Protein AF-A0AA43RQ40-F1 (afdb_monomer)

pLDDT: mean 86.94, std 9.08, range [51.44, 97.81]

Structure (mmCIF, N/CA/C/O backbone):
data_AF-A0AA43RQ40-F1
#
_entry.id   AF-A0AA43RQ40-F1
#
loop_
_atom_site.group_PDB
_atom_site.id
_atom_site.type_symbol
_atom_site.label_atom_id
_atom_site.label_alt_id
_atom_site.label_comp_id
_atom_site.label_asym_id
_atom_site.label_entity_id
_atom_site.label_seq_id
_atom_site.pdbx_PDB_ins_code
_atom_site.Cartn_x
_atom_site.Cartn_y
_atom_site.Cartn_z
_atom_site.occupancy
_atom_site.B_iso_or_equiv
_atom_site.auth_seq_id
_atom_site.auth_comp_id
_atom_site.auth_asym_id
_atom_site.auth_atom_id
_atom_site.pdbx_PDB_model_num
ATOM 1 N N . MET A 1 1 ? -1.038 -5.645 7.879 1.00 58.09 1 MET A N 1
ATOM 2 C CA . MET A 1 1 ? 0.113 -4.757 7.661 1.00 58.09 1 MET A CA 1
ATOM 3 C C . MET A 1 1 ? 0.767 -4.553 9.003 1.00 58.09 1 MET A C 1
ATOM 5 O O . MET A 1 1 ? 0.127 -3.959 9.856 1.00 58.09 1 MET A O 1
ATOM 9 N N . SER A 1 2 ? 1.949 -5.132 9.204 1.00 60.94 2 SER A N 1
ATOM 10 C CA . SER A 1 2 ? 2.771 -4.927 10.400 1.00 60.94 2 SER A CA 1
ATOM 11 C C . SER A 1 2 ? 3.569 -3.627 10.296 1.00 60.94 2 SER A C 1
ATOM 13 O O . SER A 1 2 ? 3.750 -3.093 9.197 1.00 60.94 2 SER A O 1
ATOM 15 N N . GLN A 1 3 ? 4.084 -3.162 11.435 1.00 59.47 3 GLN A N 1
ATOM 16 C CA . GLN A 1 3 ? 5.011 -2.032 11.534 1.00 59.47 3 GLN A CA 1
ATOM 17 C C . GLN A 1 3 ? 6.191 -2.151 10.548 1.00 59.47 3 GLN A C 1
ATOM 19 O O . GLN A 1 3 ? 6.517 -1.178 9.868 1.00 59.47 3 GLN A O 1
ATOM 24 N N . ASP A 1 4 ? 6.749 -3.357 10.390 1.00 70.69 4 ASP A N 1
ATOM 25 C CA . ASP A 1 4 ? 7.759 -3.668 9.376 1.00 70.69 4 ASP A CA 1
ATOM 26 C C . ASP A 1 4 ? 7.144 -4.402 8.187 1.00 70.69 4 ASP A C 1
ATOM 28 O O . ASP A 1 4 ? 6.538 -5.470 8.321 1.00 70.69 4 ASP A O 1
ATOM 32 N N . ILE A 1 5 ? 7.311 -3.834 6.997 1.00 77.56 5 ILE A N 1
ATOM 33 C CA . ILE A 1 5 ? 6.821 -4.426 5.756 1.00 77.56 5 ILE A CA 1
ATOM 34 C C . ILE A 1 5 ? 7.928 -5.256 5.149 1.00 77.56 5 ILE A C 1
ATOM 36 O O . ILE A 1 5 ? 8.965 -4.729 4.764 1.00 77.56 5 ILE A O 1
ATOM 40 N N . PHE A 1 6 ? 7.670 -6.554 5.006 1.00 85.25 6 PHE A N 1
ATOM 41 C CA . PHE A 1 6 ? 8.552 -7.441 4.262 1.00 85.25 6 PHE A CA 1
ATOM 42 C C . PHE A 1 6 ? 8.725 -6.927 2.830 1.00 85.25 6 PHE A C 1
ATOM 44 O O . PHE A 1 6 ? 7.734 -6.759 2.117 1.00 85.25 6 PHE A O 1
ATOM 51 N N . VAL A 1 7 ? 9.956 -6.706 2.380 1.00 88.94 7 VAL A N 1
ATOM 52 C CA . VAL A 1 7 ? 10.259 -6.302 1.002 1.00 88.94 7 VAL A CA 1
ATOM 53 C C . VAL A 1 7 ? 11.133 -7.365 0.355 1.00 88.94 7 VAL A C 1
ATOM 55 O O . VAL A 1 7 ? 12.161 -7.758 0.897 1.00 88.94 7 VAL A O 1
ATOM 58 N N . MET A 1 8 ? 10.705 -7.840 -0.812 1.00 90.19 8 MET A N 1
ATOM 59 C CA . MET A 1 8 ? 11.458 -8.805 -1.602 1.00 90.19 8 MET A CA 1
ATOM 60 C C . MET A 1 8 ? 12.579 -8.082 -2.351 1.00 90.19 8 MET A C 1
ATOM 62 O O . MET A 1 8 ? 12.366 -6.973 -2.846 1.00 90.19 8 MET A O 1
ATOM 66 N N . ASP A 1 9 ? 13.747 -8.716 -2.483 1.00 91.62 9 ASP A N 1
ATOM 67 C CA . ASP A 1 9 ? 14.852 -8.205 -3.305 1.00 91.62 9 ASP A CA 1
ATOM 68 C C . ASP A 1 9 ? 14.530 -8.341 -4.806 1.00 91.62 9 ASP A C 1
ATOM 70 O O . ASP A 1 9 ? 14.992 -9.240 -5.508 1.00 91.62 9 ASP A O 1
ATOM 74 N N . ALA A 1 10 ? 13.638 -7.472 -5.269 1.00 93.88 10 ALA A N 1
ATOM 75 C CA . ALA A 1 10 ? 13.018 -7.479 -6.585 1.00 93.88 10 ALA A CA 1
ATOM 76 C C . ALA A 1 10 ? 12.628 -6.048 -6.987 1.00 93.88 10 ALA A C 1
ATOM 78 O O . ALA A 1 10 ? 12.844 -5.089 -6.234 1.00 93.88 10 ALA A O 1
ATOM 79 N N . SER A 1 11 ? 12.066 -5.880 -8.183 1.00 96.31 11 SER A N 1
ATOM 80 C CA . SER A 1 11 ? 11.536 -4.589 -8.626 1.00 96.31 11 SER A CA 1
ATOM 81 C C . SER A 1 11 ? 10.379 -4.103 -7.749 1.00 96.31 11 SER A C 1
ATOM 83 O O . SER A 1 11 ? 9.754 -4.872 -7.007 1.00 96.31 11 SER A O 1
ATOM 85 N N . LEU A 1 12 ? 10.071 -2.808 -7.833 1.00 96.88 12 LEU A N 1
ATOM 86 C CA . LEU A 1 12 ? 8.884 -2.249 -7.191 1.00 96.88 12 LEU A CA 1
ATOM 87 C C . LEU A 1 12 ? 7.600 -2.914 -7.716 1.00 96.88 12 LEU A C 1
ATOM 89 O O . LEU A 1 12 ? 6.736 -3.263 -6.917 1.00 96.88 12 LEU A O 1
ATOM 93 N N . ALA A 1 13 ? 7.495 -3.152 -9.028 1.00 97.62 13 ALA A N 1
ATOM 94 C CA . ALA A 1 13 ? 6.354 -3.835 -9.636 1.00 97.62 13 ALA A CA 1
ATOM 95 C C . ALA A 1 13 ? 6.163 -5.255 -9.078 1.00 97.62 13 ALA A C 1
ATOM 97 O O . ALA A 1 13 ? 5.058 -5.604 -8.669 1.00 97.62 13 ALA A O 1
ATOM 98 N N . GLU A 1 14 ? 7.236 -6.046 -8.985 1.00 96.94 14 GLU A N 1
ATOM 99 C CA . GLU A 1 14 ? 7.203 -7.394 -8.390 1.00 96.94 14 GLU A CA 1
ATOM 100 C C . GLU A 1 14 ? 6.838 -7.357 -6.903 1.00 96.94 14 GLU A C 1
ATOM 102 O O . GLU A 1 14 ? 6.148 -8.241 -6.397 1.00 96.94 14 GLU A O 1
ATOM 107 N N . ASN A 1 15 ? 7.260 -6.313 -6.190 1.00 96.06 15 ASN A N 1
ATOM 108 C CA . ASN A 1 15 ? 6.869 -6.115 -4.804 1.00 96.06 15 ASN A CA 1
ATOM 109 C C . ASN A 1 15 ? 5.396 -5.725 -4.655 1.00 96.06 15 ASN A C 1
ATOM 111 O O . ASN A 1 15 ? 4.763 -6.201 -3.716 1.00 96.06 15 ASN A O 1
ATOM 115 N N . ILE A 1 16 ? 4.834 -4.895 -5.537 1.00 96.75 16 ILE A N 1
ATOM 116 C CA . ILE A 1 16 ? 3.397 -4.573 -5.539 1.00 96.75 16 ILE A CA 1
ATOM 117 C C . ILE A 1 16 ? 2.586 -5.826 -5.904 1.00 96.75 16 ILE A C 1
ATOM 119 O O . ILE A 1 16 ? 1.638 -6.179 -5.206 1.00 96.75 16 ILE A O 1
ATOM 123 N N . ALA A 1 17 ? 2.996 -6.557 -6.939 1.00 97.06 17 ALA A N 1
ATOM 124 C CA . ALA A 1 17 ? 2.350 -7.780 -7.413 1.00 97.06 17 ALA A CA 1
ATOM 125 C C . ALA A 1 17 ? 2.834 -9.052 -6.689 1.00 97.06 17 ALA A C 1
ATOM 127 O O . ALA A 1 17 ? 2.841 -10.134 -7.269 1.00 97.06 17 ALA A O 1
ATOM 128 N N . LEU A 1 18 ? 3.244 -8.947 -5.419 1.00 93.94 18 LEU A N 1
ATOM 129 C CA . LEU A 1 18 ? 3.929 -10.026 -4.699 1.00 93.94 18 LEU A CA 1
ATOM 130 C C . LEU A 1 18 ? 3.193 -11.375 -4.799 1.00 93.94 18 LEU A C 1
ATOM 132 O O . LEU A 1 18 ? 2.074 -11.516 -4.296 1.00 93.94 18 LEU A O 1
ATOM 136 N N . GLY A 1 19 ? 3.856 -12.385 -5.366 1.00 91.69 19 GLY A N 1
ATOM 137 C CA . GLY A 1 19 ? 3.301 -13.733 -5.543 1.00 91.69 19 GLY A CA 1
ATOM 138 C C . GLY A 1 19 ? 2.356 -13.886 -6.741 1.00 91.69 19 GLY A C 1
ATOM 139 O O . GLY A 1 19 ? 1.531 -14.795 -6.730 1.00 91.69 19 GLY A O 1
ATOM 140 N N . ILE A 1 20 ? 2.437 -12.993 -7.731 1.00 94.81 20 ILE A N 1
ATOM 141 C CA . ILE A 1 20 ? 1.709 -13.062 -9.003 1.00 94.81 20 ILE A CA 1
ATOM 142 C C . ILE A 1 20 ? 2.729 -13.171 -10.143 1.00 94.81 20 ILE A C 1
ATOM 144 O O . ILE A 1 20 ? 3.569 -12.288 -10.295 1.00 94.81 20 ILE A O 1
ATOM 148 N N . ASP A 1 21 ? 2.636 -14.229 -10.951 1.00 90.38 21 ASP A N 1
ATOM 149 C CA . ASP A 1 21 ? 3.599 -14.487 -12.034 1.00 90.38 21 ASP A CA 1
ATOM 150 C C . ASP A 1 21 ? 3.383 -13.565 -13.247 1.00 90.38 21 ASP A C 1
ATOM 152 O O . ASP A 1 21 ? 4.330 -13.030 -13.819 1.00 90.38 21 ASP A O 1
ATOM 156 N N . ASN A 1 22 ? 2.122 -13.349 -13.632 1.00 95.19 22 ASN A N 1
ATOM 157 C CA . ASN A 1 22 ? 1.754 -12.505 -14.770 1.00 95.19 22 ASN A CA 1
ATOM 158 C C . ASN A 1 22 ? 1.348 -11.114 -14.280 1.00 95.19 22 ASN A C 1
ATOM 160 O O . ASN A 1 22 ? 0.174 -10.863 -13.996 1.00 95.19 22 ASN A O 1
ATOM 164 N N . ILE A 1 23 ? 2.332 -10.224 -14.159 1.00 97.31 23 ILE A N 1
ATOM 165 C CA . ILE A 1 23 ? 2.119 -8.857 -13.680 1.00 97.31 23 ILE A CA 1
ATOM 166 C C . ILE A 1 23 ? 1.378 -8.032 -14.742 1.00 97.31 23 ILE A C 1
ATOM 168 O O . ILE A 1 23 ? 1.901 -7.734 -15.813 1.00 97.31 23 ILE A O 1
ATOM 172 N N . ASP A 1 24 ? 0.161 -7.616 -14.408 1.00 97.69 24 ASP A N 1
ATOM 173 C CA . ASP A 1 24 ? -0.591 -6.580 -15.117 1.00 97.69 24 ASP A CA 1
ATOM 174 C C . ASP A 1 24 ? -0.035 -5.184 -14.778 1.00 97.69 24 ASP A C 1
ATOM 176 O O . ASP A 1 24 ? -0.270 -4.656 -13.687 1.00 97.69 24 ASP A O 1
ATOM 180 N N . TYR A 1 25 ? 0.708 -4.588 -15.714 1.00 97.12 25 TYR A N 1
ATOM 181 C CA . TYR A 1 25 ? 1.327 -3.270 -15.547 1.00 97.12 25 TYR A CA 1
ATOM 182 C C . TYR A 1 25 ? 0.343 -2.097 -15.651 1.00 97.12 25 TYR A C 1
ATOM 184 O O . TYR A 1 25 ? 0.605 -1.045 -15.064 1.00 97.12 25 TYR A O 1
ATOM 192 N N . GLU A 1 26 ? -0.801 -2.259 -16.320 1.00 97.44 26 GLU A N 1
ATOM 193 C CA . GLU A 1 26 ? -1.855 -1.237 -16.286 1.00 97.44 26 GLU A CA 1
ATOM 194 C C . GLU A 1 26 ? -2.445 -1.158 -14.877 1.00 97.44 26 GLU A C 1
ATOM 196 O O . GLU A 1 26 ? -2.620 -0.070 -14.319 1.00 97.44 26 GLU A O 1
ATOM 201 N N . ARG A 1 27 ? -2.662 -2.317 -14.244 1.00 96.31 27 ARG A N 1
ATOM 202 C CA . ARG A 1 27 ? -3.088 -2.381 -12.845 1.00 96.31 27 ARG A CA 1
ATOM 203 C C . ARG A 1 27 ? -2.031 -1.827 -11.891 1.00 96.31 27 ARG A C 1
ATOM 205 O O . ARG A 1 27 ? -2.404 -1.152 -10.932 1.00 96.31 27 ARG A O 1
ATOM 212 N N . ILE A 1 28 ? -0.738 -2.064 -12.140 1.00 97.81 28 ILE A N 1
ATOM 213 C CA . ILE A 1 28 ? 0.346 -1.429 -11.367 1.00 97.81 28 ILE A CA 1
ATOM 214 C C . ILE A 1 28 ? 0.224 0.095 -11.428 1.00 97.81 28 ILE A C 1
ATOM 216 O O . ILE A 1 28 ? 0.237 0.734 -10.380 1.00 97.81 28 ILE A O 1
ATOM 22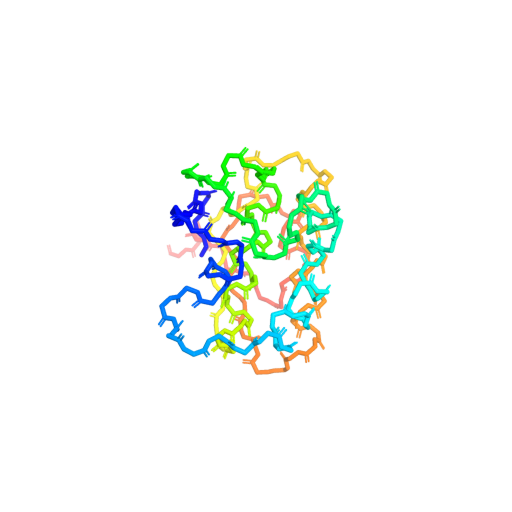0 N N . ALA A 1 29 ? 0.052 0.673 -12.620 1.00 97.06 29 ALA A N 1
ATOM 221 C CA . ALA A 1 29 ? -0.065 2.121 -12.779 1.00 97.06 29 ALA A CA 1
ATOM 222 C C . ALA A 1 29 ? -1.264 2.697 -12.001 1.00 97.06 29 ALA A C 1
ATOM 224 O O . ALA A 1 29 ? -1.123 3.701 -11.305 1.00 97.06 29 ALA A O 1
ATOM 225 N N . GLN A 1 30 ? -2.419 2.024 -12.048 1.00 94.81 30 GLN A N 1
ATOM 226 C CA . GLN A 1 30 ? -3.597 2.411 -11.259 1.00 94.81 30 GLN A CA 1
ATOM 227 C C . GLN A 1 30 ? -3.313 2.393 -9.753 1.00 94.81 30 GLN A C 1
ATOM 229 O O . GLN A 1 30 ? -3.665 3.330 -9.043 1.00 94.81 30 GLN A O 1
ATOM 234 N N . VAL A 1 31 ? -2.677 1.327 -9.265 1.00 94.69 31 VAL A N 1
ATOM 235 C CA . VAL A 1 31 ? -2.378 1.151 -7.839 1.00 94.69 31 VAL A CA 1
ATOM 236 C C . VAL A 1 31 ? -1.341 2.167 -7.350 1.00 94.69 31 VAL A C 1
ATOM 238 O O . VAL A 1 31 ? -1.475 2.682 -6.245 1.00 94.69 31 VAL A O 1
ATOM 241 N N . VAL A 1 32 ? -0.328 2.483 -8.161 1.00 95.88 32 VAL A N 1
ATOM 242 C CA . VAL A 1 32 ? 0.675 3.511 -7.838 1.00 95.88 32 VAL A CA 1
ATOM 243 C C . VAL A 1 32 ? 0.014 4.871 -7.611 1.00 95.88 32 VAL A C 1
ATOM 245 O O . VAL A 1 32 ? 0.353 5.554 -6.646 1.00 95.88 32 VAL A O 1
ATOM 248 N N . GLU A 1 33 ? -0.950 5.238 -8.457 1.00 93.12 33 GLU A N 1
ATOM 249 C CA . GLU A 1 33 ? -1.706 6.485 -8.312 1.00 93.12 33 GLU A CA 1
ATOM 250 C C . GLU A 1 33 ? -2.601 6.450 -7.060 1.00 93.12 33 GLU A C 1
ATOM 252 O O . GLU A 1 33 ? -2.566 7.367 -6.246 1.00 93.12 33 GLU A O 1
ATOM 257 N N . GLN A 1 34 ? -3.339 5.353 -6.851 1.00 90.00 34 GLN A N 1
ATOM 258 C CA . GLN A 1 34 ? -4.237 5.171 -5.700 1.00 90.00 34 GLN A CA 1
ATOM 259 C C . GLN A 1 34 ? -3.523 5.192 -4.342 1.00 90.00 34 GLN A C 1
ATOM 261 O O . GLN A 1 34 ? -4.136 5.529 -3.332 1.00 90.00 34 GLN A O 1
ATOM 266 N N . CYS A 1 35 ? -2.247 4.809 -4.308 1.00 90.44 35 CYS A N 1
ATOM 267 C CA . CYS A 1 35 ? -1.451 4.732 -3.086 1.00 90.44 35 CYS A CA 1
ATOM 268 C C . CYS A 1 35 ? -0.499 5.914 -2.890 1.00 90.44 35 CYS A C 1
ATOM 270 O O . CYS A 1 35 ? 0.360 5.815 -2.018 1.00 90.44 35 CYS A O 1
ATOM 272 N N . GLU A 1 36 ? -0.591 6.984 -3.688 1.00 90.88 36 GLU A N 1
ATOM 273 C CA . GLU A 1 36 ? 0.335 8.129 -3.618 1.00 90.88 36 GLU A CA 1
ATOM 274 C C . GLU A 1 36 ? 1.818 7.704 -3.722 1.00 90.88 36 GLU A C 1
ATOM 276 O O . GLU A 1 36 ? 2.697 8.232 -3.041 1.00 90.88 36 GLU A O 1
ATOM 281 N N . LEU A 1 37 ? 2.113 6.704 -4.562 1.00 94.06 37 LEU A N 1
ATOM 282 C CA . LEU A 1 37 ? 3.477 6.209 -4.798 1.00 94.06 37 LEU A CA 1
ATOM 283 C C . LEU A 1 37 ? 4.139 6.843 -6.024 1.00 94.06 37 LEU A C 1
ATOM 285 O O . LEU A 1 37 ? 5.272 6.494 -6.347 1.00 94.06 37 LEU A O 1
ATOM 289 N N . LYS A 1 38 ? 3.450 7.751 -6.719 1.00 95.06 38 LYS A N 1
ATOM 290 C CA . LYS A 1 38 ? 3.923 8.345 -7.971 1.00 95.06 38 LYS A CA 1
ATOM 291 C C . LYS A 1 38 ? 5.275 9.040 -7.813 1.00 95.06 38 LYS A C 1
ATOM 293 O O . LYS A 1 38 ? 6.204 8.702 -8.531 1.00 95.06 38 LYS A O 1
ATOM 298 N N . ASP A 1 39 ? 5.407 9.917 -6.821 1.00 93.00 39 ASP A N 1
ATOM 299 C CA . ASP A 1 39 ? 6.654 10.653 -6.577 1.00 93.00 39 ASP A CA 1
ATOM 300 C C . ASP A 1 39 ? 7.818 9.705 -6.255 1.00 93.00 39 ASP A C 1
ATOM 302 O O . ASP A 1 39 ? 8.941 9.896 -6.725 1.00 93.00 39 ASP A O 1
ATOM 306 N N . ALA A 1 40 ? 7.538 8.633 -5.504 1.00 92.38 40 ALA A N 1
ATOM 307 C CA . ALA A 1 40 ? 8.517 7.592 -5.222 1.00 92.38 40 ALA A CA 1
ATOM 308 C C . ALA A 1 40 ? 8.950 6.895 -6.519 1.00 92.38 40 ALA A C 1
ATOM 310 O O . ALA A 1 40 ? 10.143 6.766 -6.770 1.00 92.38 40 ALA A O 1
ATOM 311 N N . VAL A 1 41 ? 7.998 6.501 -7.372 1.00 96.31 41 VAL A N 1
ATOM 312 C CA . VAL A 1 41 ? 8.267 5.895 -8.686 1.00 96.31 41 VAL A CA 1
ATOM 313 C C . VAL A 1 41 ? 9.093 6.824 -9.572 1.00 96.31 41 VAL A C 1
ATOM 315 O O . VAL A 1 41 ? 10.098 6.380 -10.120 1.00 96.31 41 VAL A O 1
ATOM 318 N N . ASP A 1 42 ? 8.714 8.094 -9.676 1.00 95.56 42 ASP A N 1
ATOM 319 C CA . ASP A 1 42 ? 9.373 9.084 -10.535 1.00 95.56 42 ASP A CA 1
ATOM 320 C C . ASP A 1 42 ? 10.803 9.403 -10.065 1.00 95.56 42 ASP A C 1
ATOM 322 O O . ASP A 1 42 ? 11.655 9.794 -10.864 1.00 95.56 42 ASP A O 1
ATOM 326 N N . SER A 1 43 ? 11.095 9.198 -8.776 1.00 94.38 43 SER A N 1
ATOM 327 C CA . SER A 1 43 ? 12.445 9.345 -8.219 1.00 94.38 43 SER A CA 1
ATOM 328 C C . SER A 1 43 ? 13.379 8.163 -8.520 1.00 94.38 43 SER A C 1
ATOM 330 O O . SER A 1 43 ? 14.600 8.280 -8.370 1.00 94.38 43 SER A O 1
ATOM 332 N N . LEU A 1 44 ? 12.832 7.014 -8.931 1.00 94.44 44 LEU A N 1
ATOM 333 C CA . LEU A 1 44 ? 13.604 5.805 -9.201 1.00 94.44 44 LEU A CA 1
ATOM 334 C C . LEU A 1 44 ? 14.118 5.790 -10.654 1.00 94.44 44 LEU A C 1
ATOM 336 O O . LEU A 1 44 ? 13.375 6.129 -11.573 1.00 94.44 44 LEU A O 1
ATOM 340 N N . PRO A 1 45 ? 15.363 5.333 -10.901 1.00 93.00 45 PRO A N 1
ATOM 341 C CA . PRO A 1 45 ? 16.001 5.402 -12.221 1.00 93.00 45 PRO A CA 1
ATOM 342 C C . PRO A 1 45 ? 15.242 4.664 -13.332 1.00 93.00 45 PRO A C 1
ATOM 344 O O . PRO A 1 45 ? 15.234 5.133 -14.465 1.00 93.00 45 PRO A O 1
ATOM 347 N N . ASP A 1 46 ? 14.582 3.551 -13.004 1.00 96.19 46 ASP A N 1
ATOM 348 C CA . ASP A 1 46 ? 13.810 2.728 -13.943 1.00 96.19 46 ASP A CA 1
ATOM 349 C C . ASP A 1 46 ? 12.322 2.660 -13.542 1.00 96.19 46 ASP A C 1
ATOM 351 O O . ASP A 1 46 ? 11.615 1.693 -13.847 1.00 96.19 46 ASP A O 1
ATOM 355 N N . GLY A 1 47 ? 11.835 3.648 -12.781 1.00 95.81 47 GLY A N 1
ATOM 356 C CA . GLY A 1 47 ? 10.463 3.678 -12.276 1.00 95.81 47 GLY A CA 1
ATOM 357 C C . GLY A 1 47 ? 10.083 2.389 -11.541 1.00 95.81 47 GLY A C 1
ATOM 358 O O . GLY A 1 47 ? 10.847 1.873 -10.719 1.00 95.81 47 GLY A O 1
ATOM 359 N N . VAL A 1 48 ? 8.924 1.816 -11.886 1.00 97.38 48 VAL A N 1
ATOM 360 C CA . VAL A 1 48 ? 8.409 0.572 -11.280 1.00 97.38 48 VAL A CA 1
ATOM 361 C C . VAL A 1 48 ? 9.273 -0.666 -11.553 1.00 97.38 48 VAL A C 1
ATOM 363 O O . VAL A 1 48 ? 9.157 -1.657 -10.833 1.00 97.38 48 VAL A O 1
ATOM 366 N N . TYR A 1 49 ? 10.156 -0.620 -12.552 1.00 97.12 49 TYR A N 1
ATOM 367 C CA . TYR A 1 49 ? 11.084 -1.710 -12.868 1.00 97.12 49 TYR A CA 1
ATOM 368 C C . TYR A 1 49 ? 12.342 -1.679 -11.993 1.00 97.12 49 TYR A C 1
ATOM 370 O O . TYR A 1 49 ? 13.104 -2.646 -11.957 1.00 97.12 49 TYR A O 1
ATOM 378 N N . THR A 1 50 ? 12.552 -0.597 -11.241 1.00 96.12 50 THR A N 1
ATOM 379 C CA . THR A 1 50 ? 13.719 -0.445 -10.372 1.00 96.12 50 THR A CA 1
ATOM 380 C C . THR A 1 50 ? 13.702 -1.474 -9.250 1.00 96.12 50 THR A C 1
ATOM 382 O O . THR A 1 50 ? 12.722 -1.579 -8.509 1.00 96.12 50 THR A O 1
ATOM 385 N N . LYS A 1 51 ? 14.824 -2.177 -9.056 1.00 94.69 51 LYS A N 1
ATOM 386 C CA . LYS A 1 51 ? 15.057 -3.010 -7.868 1.00 94.69 51 LYS A CA 1
ATOM 387 C C . LYS A 1 51 ? 15.154 -2.144 -6.616 1.00 94.69 51 LYS A C 1
ATOM 389 O O . LYS A 1 51 ? 16.082 -1.343 -6.493 1.00 94.69 51 LYS A O 1
ATOM 394 N N . ILE A 1 52 ? 14.229 -2.331 -5.675 1.00 91.69 52 ILE A N 1
ATOM 395 C CA . ILE A 1 52 ? 14.129 -1.496 -4.462 1.00 91.69 52 ILE A CA 1
ATOM 396 C C . ILE A 1 52 ? 15.098 -1.905 -3.339 1.00 91.69 52 ILE A C 1
ATOM 398 O O . ILE A 1 52 ? 15.204 -1.202 -2.331 1.00 91.69 52 ILE A O 1
ATOM 402 N N . GLY A 1 53 ? 15.868 -2.975 -3.569 1.00 82.94 53 GLY A N 1
ATOM 403 C CA . GLY A 1 53 ? 16.892 -3.506 -2.669 1.00 82.94 53 GLY A CA 1
A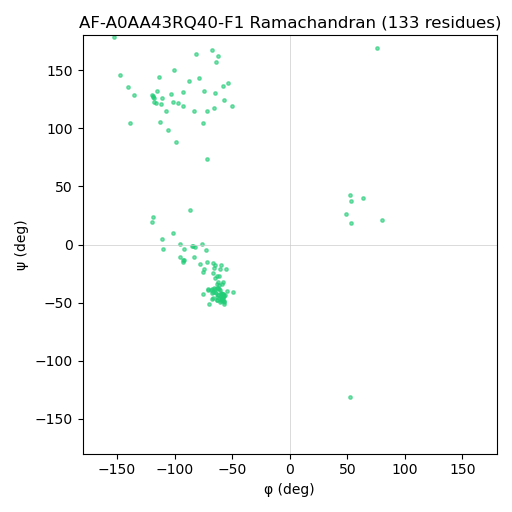TOM 404 C C . GLY A 1 53 ? 16.311 -4.276 -1.483 1.00 82.94 53 GLY A C 1
ATOM 405 O O . GLY A 1 53 ? 15.108 -4.220 -1.219 1.00 82.94 53 GLY A O 1
ATOM 406 N N . GLN A 1 54 ? 17.182 -4.977 -0.747 1.00 75.75 54 GLN A N 1
ATOM 407 C CA . GLN A 1 54 ? 16.800 -5.651 0.499 1.00 75.75 54 GLN A CA 1
ATOM 408 C C . GLN A 1 54 ? 16.128 -4.669 1.466 1.00 75.75 54 GLN A C 1
ATOM 410 O O . GLN A 1 54 ? 16.522 -3.499 1.553 1.00 75.75 54 GLN A O 1
ATOM 415 N N . ASP A 1 55 ? 15.067 -5.150 2.119 1.00 76.62 55 ASP A N 1
ATOM 416 C CA . ASP A 1 55 ? 14.224 -4.415 3.069 1.00 76.62 55 ASP A CA 1
ATOM 417 C C . ASP A 1 55 ? 13.663 -3.077 2.543 1.00 76.62 55 ASP A C 1
ATOM 419 O O . ASP A 1 55 ? 13.226 -2.216 3.307 1.00 7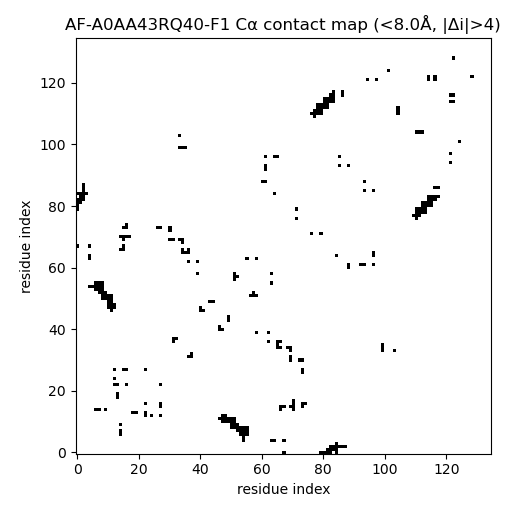6.62 55 ASP A O 1
ATOM 423 N N . GLY A 1 56 ? 13.648 -2.881 1.218 1.00 80.00 56 GLY A N 1
ATOM 424 C CA . GLY A 1 56 ? 13.163 -1.648 0.602 1.00 80.00 56 GLY A CA 1
ATOM 425 C C . GLY A 1 56 ? 14.006 -0.441 0.991 1.00 80.00 56 GLY A C 1
ATOM 426 O O . GLY A 1 56 ? 13.458 0.627 1.261 1.00 80.00 56 GLY A O 1
ATOM 427 N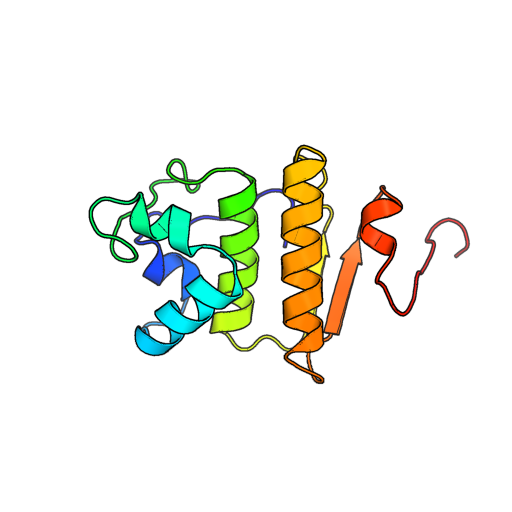 N . SER A 1 57 ? 15.329 -0.608 1.050 1.00 84.50 57 SER A N 1
ATOM 428 C CA . SER A 1 57 ? 16.295 0.451 1.389 1.00 84.50 57 SER A CA 1
ATOM 429 C C . SER A 1 57 ? 16.194 1.707 0.515 1.00 84.50 57 SER A C 1
ATOM 431 O O . SER A 1 57 ? 16.626 2.778 0.935 1.00 84.50 57 SER A O 1
ATOM 433 N N . ARG A 1 58 ? 15.598 1.602 -0.679 1.00 85.56 58 ARG A N 1
ATOM 434 C CA . ARG A 1 58 ? 15.323 2.740 -1.572 1.00 85.56 58 ARG A CA 1
ATOM 435 C C . ARG A 1 58 ? 14.020 3.485 -1.277 1.00 85.56 58 ARG A C 1
ATOM 437 O O . ARG A 1 58 ? 13.730 4.446 -1.976 1.00 85.56 58 ARG A O 1
ATOM 444 N N . LEU A 1 59 ? 13.247 3.039 -0.291 1.00 89.88 59 LEU A N 1
ATOM 445 C CA . LEU A 1 59 ? 11.967 3.628 0.091 1.00 89.88 59 LEU A CA 1
ATOM 446 C C . LEU A 1 59 ? 12.057 4.249 1.491 1.00 89.88 59 LEU A C 1
ATOM 448 O O . LEU A 1 59 ? 12.699 3.715 2.402 1.00 89.88 59 LEU A O 1
ATOM 452 N N . SER A 1 60 ? 11.366 5.364 1.690 1.00 89.19 60 SER A N 1
ATOM 453 C CA . SER A 1 60 ? 11.097 5.932 3.008 1.00 89.19 60 SER A CA 1
ATOM 454 C C . SER A 1 60 ? 10.160 5.028 3.823 1.00 89.19 60 SER A C 1
ATOM 456 O O . SER A 1 60 ? 9.526 4.105 3.304 1.00 89.19 60 SER A O 1
ATOM 458 N N . GLY A 1 61 ? 10.038 5.293 5.128 1.00 85.31 61 GLY A N 1
ATOM 459 C CA . GLY A 1 61 ? 9.105 4.554 5.988 1.00 85.31 61 GLY A CA 1
ATOM 460 C C . GLY A 1 61 ? 7.650 4.653 5.512 1.00 85.31 61 GLY A C 1
ATOM 461 O O . GLY A 1 61 ? 6.954 3.641 5.460 1.00 85.31 61 GLY A O 1
ATOM 462 N N . GLY A 1 62 ? 7.214 5.846 5.094 1.00 86.38 62 GLY A N 1
ATOM 463 C CA . GLY A 1 62 ? 5.865 6.059 4.563 1.00 86.38 62 GLY A CA 1
ATOM 464 C C . GLY A 1 62 ? 5.635 5.372 3.214 1.00 86.38 62 GLY A C 1
ATOM 465 O O . GLY A 1 62 ? 4.593 4.757 3.001 1.00 86.38 62 GLY A O 1
ATOM 466 N N . GLU A 1 63 ? 6.631 5.385 2.326 1.00 91.50 63 GLU A N 1
ATOM 467 C CA . GLU A 1 63 ? 6.567 4.680 1.038 1.00 91.50 63 GLU A CA 1
ATOM 468 C C . GLU A 1 63 ? 6.510 3.164 1.212 1.00 91.50 63 GLU A C 1
ATOM 470 O O . GLU A 1 63 ? 5.757 2.494 0.505 1.00 91.50 63 GLU A O 1
ATOM 475 N N . ARG A 1 64 ? 7.235 2.608 2.193 1.00 90.44 64 ARG A N 1
ATOM 476 C CA . ARG A 1 64 ? 7.084 1.192 2.549 1.00 90.44 64 ARG A CA 1
ATOM 477 C C . ARG A 1 64 ? 5.653 0.899 2.993 1.00 90.44 64 ARG A C 1
ATOM 479 O O . ARG A 1 64 ? 5.073 -0.065 2.501 1.00 90.44 64 ARG A O 1
ATOM 486 N N . GLN A 1 65 ? 5.053 1.737 3.843 1.00 86.94 65 GLN A N 1
ATOM 487 C CA . GLN A 1 65 ? 3.650 1.576 4.258 1.00 86.94 65 GLN A CA 1
ATOM 488 C C . GLN A 1 65 ? 2.679 1.613 3.071 1.00 86.94 65 GLN A C 1
ATOM 490 O O . GLN A 1 65 ? 1.859 0.702 2.911 1.00 86.94 65 GLN A O 1
ATOM 495 N N . ARG A 1 66 ? 2.846 2.580 2.163 1.00 90.62 66 ARG A N 1
ATOM 496 C CA . ARG A 1 66 ? 2.078 2.668 0.911 1.00 90.62 66 ARG A CA 1
ATOM 497 C C . ARG A 1 66 ? 2.295 1.460 -0.009 1.00 90.62 66 ARG A C 1
ATOM 499 O O . ARG A 1 66 ? 1.334 1.003 -0.621 1.00 90.62 66 ARG A O 1
ATOM 506 N N . LEU A 1 67 ? 3.493 0.867 -0.063 1.00 92.94 67 LEU A N 1
ATOM 507 C CA . LEU A 1 67 ? 3.745 -0.393 -0.784 1.00 92.94 67 LEU A CA 1
ATOM 508 C C . LEU A 1 67 ? 2.903 -1.551 -0.221 1.00 92.94 67 LEU A C 1
ATOM 510 O O . LEU A 1 67 ? 2.372 -2.375 -0.965 1.00 92.94 67 LEU A O 1
ATOM 514 N N . GLY A 1 68 ? 2.745 -1.603 1.097 1.00 90.62 68 GLY A N 1
ATOM 515 C CA . GLY A 1 68 ? 1.849 -2.540 1.760 1.00 90.62 68 GLY A CA 1
ATOM 516 C C . GLY A 1 68 ? 0.394 -2.432 1.314 1.00 90.62 68 GLY A C 1
ATOM 517 O O . GLY A 1 68 ? -0.241 -3.430 0.968 1.00 90.62 68 GLY A O 1
ATOM 518 N N . ILE A 1 69 ? -0.106 -1.199 1.273 1.00 89.56 69 ILE A N 1
ATOM 519 C CA . ILE A 1 69 ? -1.449 -0.872 0.786 1.00 89.56 69 ILE A CA 1
ATOM 520 C C . ILE A 1 69 ? -1.572 -1.239 -0.700 1.00 89.56 69 ILE A C 1
ATOM 522 O O . ILE A 1 69 ? -2.516 -1.925 -1.096 1.00 89.56 69 ILE A O 1
ATOM 526 N N . ALA A 1 70 ? -0.567 -0.883 -1.503 1.00 93.12 70 ALA A N 1
ATOM 527 C CA . ALA A 1 70 ? -0.503 -1.186 -2.928 1.00 93.12 70 ALA A CA 1
ATOM 528 C C . ALA A 1 70 ? -0.621 -2.690 -3.210 1.00 93.12 70 ALA A C 1
ATOM 530 O O . ALA A 1 70 ? -1.394 -3.095 -4.077 1.00 93.12 70 ALA A O 1
ATOM 531 N N . ARG A 1 71 ? 0.063 -3.537 -2.431 1.00 93.25 71 ARG A N 1
ATOM 532 C CA . ARG A 1 71 ? -0.064 -5.002 -2.541 1.00 93.25 71 ARG A CA 1
ATOM 533 C C . ARG A 1 71 ? -1.494 -5.481 -2.362 1.00 93.25 71 ARG A C 1
ATOM 535 O O . ARG A 1 71 ? -1.962 -6.348 -3.101 1.00 93.25 71 ARG A O 1
ATOM 542 N N . ALA A 1 72 ? -2.185 -4.939 -1.369 1.00 89.94 72 ALA A N 1
ATOM 543 C CA . ALA A 1 72 ? -3.536 -5.364 -1.067 1.00 89.94 72 ALA A CA 1
ATOM 544 C C . ALA A 1 72 ? -4.535 -4.900 -2.139 1.00 89.94 72 ALA A C 1
ATOM 546 O O . ALA A 1 72 ? -5.385 -5.687 -2.561 1.00 89.94 72 ALA A O 1
ATOM 547 N N . LEU A 1 73 ? -4.376 -3.680 -2.662 1.00 89.88 73 LEU A N 1
ATOM 548 C CA . LEU A 1 73 ? -5.184 -3.175 -3.778 1.00 89.88 73 LEU A CA 1
ATOM 549 C C . LEU A 1 73 ? -4.929 -3.927 -5.081 1.00 89.88 73 LEU A C 1
ATOM 551 O O . LEU A 1 73 ? -5.872 -4.226 -5.822 1.00 89.88 73 LEU A O 1
ATOM 555 N N . TYR A 1 74 ? -3.670 -4.256 -5.369 1.00 94.44 74 TYR A N 1
ATOM 556 C CA . TYR A 1 74 ? -3.314 -5.038 -6.546 1.00 94.44 74 TYR A CA 1
ATOM 557 C C . TYR A 1 74 ? -4.030 -6.393 -6.530 1.00 94.44 74 TYR A C 1
ATOM 559 O O . TYR A 1 74 ? -4.668 -6.775 -7.509 1.00 94.44 74 TYR A O 1
ATOM 567 N N . LYS A 1 75 ? -4.033 -7.056 -5.366 1.00 91.81 75 LYS A N 1
ATOM 568 C CA . LYS A 1 75 ? -4.725 -8.332 -5.128 1.00 91.81 75 LYS A CA 1
ATOM 569 C C . LYS A 1 75 ? -6.241 -8.215 -4.950 1.00 91.81 75 LYS A C 1
ATOM 571 O O . LYS A 1 75 ? -6.890 -9.238 -4.745 1.00 91.81 75 LYS A O 1
ATOM 576 N N . LYS A 1 76 ? -6.811 -7.005 -5.023 1.00 88.94 76 LYS A N 1
ATOM 577 C CA . LYS A 1 76 ? -8.241 -6.735 -4.784 1.00 88.94 76 LYS A CA 1
ATOM 578 C C . LYS A 1 76 ? -8.720 -7.307 -3.440 1.00 88.94 76 LYS A C 1
ATOM 580 O O . LYS A 1 76 ? -9.773 -7.941 -3.362 1.00 88.94 76 LYS A O 1
ATOM 585 N N . ALA A 1 77 ? -7.911 -7.134 -2.394 1.00 88.00 77 ALA A N 1
ATOM 586 C CA . ALA A 1 77 ? -8.244 -7.593 -1.053 1.00 88.00 77 ALA A CA 1
ATOM 587 C C . ALA A 1 77 ? -9.560 -6.960 -0.578 1.00 88.00 77 ALA A C 1
ATOM 589 O O . ALA A 1 77 ? -9.768 -5.766 -0.751 1.00 88.00 77 ALA A O 1
ATOM 590 N N . LYS A 1 78 ? -10.428 -7.762 0.044 1.00 89.12 78 LYS A N 1
ATOM 591 C CA . LYS A 1 78 ? -11.702 -7.296 0.622 1.00 89.12 78 LYS A CA 1
ATOM 592 C C . LYS A 1 78 ? -11.596 -6.922 2.099 1.00 89.12 78 LYS A C 1
ATOM 594 O O . LYS A 1 78 ? -12.491 -6.284 2.638 1.00 89.12 78 LYS A O 1
ATOM 599 N N . VAL A 1 79 ? -10.498 -7.303 2.753 1.00 88.94 79 VAL A N 1
ATOM 600 C CA . VAL A 1 79 ? -10.218 -6.956 4.149 1.00 88.94 79 VAL A CA 1
ATOM 601 C C . VAL A 1 79 ? -8.769 -6.498 4.281 1.00 88.94 79 VAL A C 1
ATOM 603 O O . VAL A 1 79 ? -7.859 -7.206 3.843 1.00 88.94 79 VAL A O 1
ATOM 606 N N . LEU A 1 80 ? -8.555 -5.337 4.900 1.00 87.50 80 LEU A N 1
ATOM 607 C CA . LEU A 1 80 ? -7.240 -4.789 5.234 1.00 87.50 80 LEU A CA 1
ATOM 608 C C . LEU A 1 80 ? -7.073 -4.703 6.745 1.00 87.50 80 LEU A C 1
ATOM 610 O O . LEU A 1 80 ? -7.933 -4.171 7.437 1.00 87.50 80 LEU A O 1
ATOM 614 N N . PHE A 1 81 ? -5.934 -5.177 7.238 1.00 86.56 81 PHE A N 1
ATOM 615 C CA . PHE A 1 81 ? -5.534 -5.028 8.634 1.00 86.56 81 PHE A CA 1
ATOM 616 C C . PHE A 1 81 ? -4.350 -4.069 8.718 1.00 86.56 81 PHE A C 1
ATOM 618 O O . PHE A 1 81 ? -3.331 -4.312 8.066 1.00 86.56 81 PHE A O 1
ATOM 625 N N . PHE A 1 82 ? -4.457 -3.032 9.537 1.00 84.88 82 PHE A N 1
ATOM 626 C CA . PHE A 1 82 ? -3.379 -2.113 9.886 1.00 84.88 82 PHE A CA 1
ATOM 627 C C . PHE A 1 82 ? -3.044 -2.315 11.356 1.00 84.88 82 PHE A C 1
ATOM 629 O O . PHE A 1 82 ? -3.819 -1.920 12.219 1.00 84.88 82 PHE A O 1
ATOM 636 N N . ASP A 1 83 ? -1.919 -2.970 11.622 1.00 82.75 83 ASP A N 1
ATOM 637 C CA . ASP A 1 83 ? -1.466 -3.305 12.967 1.00 82.75 83 ASP A CA 1
ATOM 638 C C . ASP A 1 83 ? -0.308 -2.390 13.350 1.00 82.75 83 ASP A C 1
ATOM 640 O O . ASP A 1 83 ? 0.807 -2.562 12.853 1.00 82.75 83 ASP A O 1
ATOM 644 N N . GLU A 1 84 ? -0.619 -1.331 14.103 1.00 76.44 84 GLU A N 1
ATOM 645 C CA . GLU A 1 84 ? 0.323 -0.270 14.482 1.00 76.44 84 GLU A CA 1
ATOM 646 C C . GLU A 1 84 ? 1.131 0.304 13.300 1.00 76.44 84 GLU A C 1
ATOM 648 O O . GLU A 1 84 ? 2.223 0.845 13.461 1.00 76.44 84 GLU A O 1
ATOM 653 N N . ALA A 1 85 ? 0.577 0.227 12.087 1.00 69.00 85 ALA A N 1
ATOM 654 C CA . ALA A 1 85 ? 1.282 0.507 10.836 1.00 69.00 85 ALA A CA 1
ATOM 655 C C . ALA A 1 85 ? 1.849 1.941 10.738 1.00 69.00 85 ALA A C 1
ATOM 657 O O . ALA A 1 85 ? 2.727 2.215 9.922 1.00 69.00 85 ALA A O 1
ATOM 658 N N . THR A 1 86 ? 1.364 2.864 11.571 1.00 70.38 86 THR A N 1
ATOM 659 C CA . THR A 1 86 ? 1.784 4.270 11.603 1.00 70.38 86 THR A CA 1
ATOM 660 C C . THR A 1 86 ? 2.586 4.654 12.849 1.00 70.38 86 THR A C 1
ATOM 662 O O . THR A 1 86 ? 3.05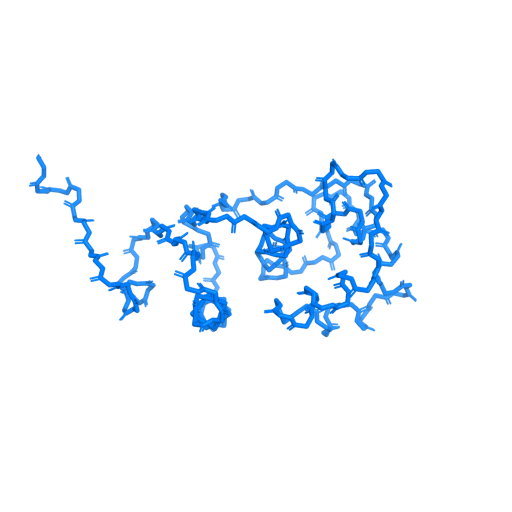4 5.791 12.927 1.00 70.38 86 THR A O 1
ATOM 665 N N . SER A 1 87 ? 2.779 3.752 13.821 1.00 70.12 87 SER A N 1
ATOM 666 C CA . SER A 1 87 ? 3.358 4.078 15.138 1.00 70.12 87 SER A CA 1
ATOM 667 C C . SER A 1 87 ? 4.801 4.595 15.060 1.00 70.12 87 SER A C 1
ATOM 669 O O . SER A 1 87 ? 5.188 5.469 15.833 1.00 70.12 87 SER A O 1
ATOM 671 N N . ALA A 1 88 ? 5.571 4.118 14.078 1.00 70.44 88 ALA A N 1
ATOM 672 C CA . ALA A 1 88 ? 6.958 4.517 13.829 1.00 70.44 88 ALA A CA 1
ATOM 673 C C . ALA A 1 88 ? 7.116 5.799 12.987 1.00 70.44 88 ALA A C 1
ATOM 675 O O . ALA A 1 88 ? 8.243 6.206 12.701 1.00 70.44 88 ALA A O 1
ATOM 676 N N . LEU A 1 89 ? 6.015 6.407 12.540 1.00 74.25 89 LEU A N 1
ATOM 677 C CA . LEU A 1 89 ? 6.030 7.548 11.626 1.00 74.25 89 LEU A CA 1
ATOM 678 C C . LEU A 1 89 ? 5.808 8.869 12.364 1.00 74.25 89 LEU A C 1
ATOM 680 O O . LEU A 1 89 ? 5.102 8.937 13.376 1.00 74.25 89 LEU A O 1
ATOM 684 N N . ASP A 1 90 ? 6.385 9.941 11.819 1.00 82.00 90 ASP A N 1
ATOM 685 C CA . ASP A 1 90 ? 6.068 11.295 12.258 1.00 82.00 90 ASP A CA 1
ATOM 686 C C . 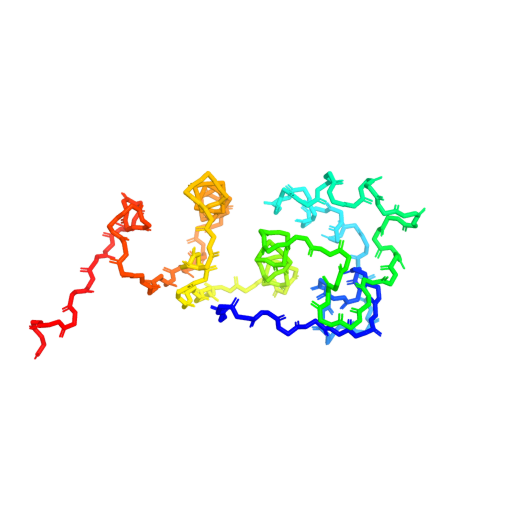ASP A 1 90 ? 4.597 11.638 11.958 1.00 82.00 90 ASP A C 1
ATOM 688 O O . ASP A 1 90 ? 3.961 11.055 11.077 1.00 82.00 90 ASP A O 1
ATOM 692 N N . LEU A 1 91 ? 4.050 12.608 12.696 1.00 79.81 91 LEU A N 1
ATOM 693 C CA . LEU A 1 91 ? 2.628 12.964 12.627 1.00 79.81 91 LEU A CA 1
ATOM 694 C C . LEU A 1 91 ? 2.168 13.382 11.224 1.00 79.81 91 LEU A C 1
ATOM 696 O O . LEU A 1 91 ? 1.011 13.157 10.877 1.00 79.81 91 LEU A O 1
ATOM 700 N N . ARG A 1 92 ? 3.032 14.010 10.416 1.00 84.31 92 ARG A N 1
ATOM 701 C CA . ARG A 1 92 ? 2.650 14.414 9.058 1.00 84.31 92 ARG A CA 1
ATOM 702 C C . ARG A 1 92 ? 2.492 13.177 8.181 1.00 84.31 92 ARG A C 1
ATOM 704 O O . ARG A 1 92 ? 1.432 13.006 7.588 1.00 84.31 92 ARG A O 1
ATOM 711 N N . THR A 1 93 ? 3.493 12.300 8.173 1.00 81.81 93 THR A N 1
ATOM 712 C CA . THR A 1 93 ? 3.462 11.065 7.376 1.00 81.81 93 THR A CA 1
ATOM 713 C C . THR A 1 93 ? 2.325 10.130 7.811 1.00 81.81 93 THR A C 1
ATOM 715 O O . THR A 1 93 ? 1.669 9.521 6.968 1.00 81.81 93 THR A O 1
ATOM 718 N N . GLU A 1 94 ? 2.026 10.044 9.113 1.00 82.19 94 GLU A N 1
ATOM 719 C CA . GLU A 1 94 ? 0.857 9.297 9.598 1.00 82.19 94 GLU A CA 1
ATOM 720 C C . GLU A 1 94 ? -0.455 9.842 9.013 1.00 82.19 94 GLU A C 1
ATOM 722 O O . GLU A 1 94 ? -1.273 9.066 8.517 1.00 82.19 94 GLU A O 1
ATOM 727 N N . ASN A 1 95 ? -0.661 11.162 9.056 1.00 83.69 95 ASN A N 1
ATOM 728 C CA . ASN A 1 95 ? -1.884 11.778 8.541 1.00 83.69 95 ASN A CA 1
ATOM 729 C C . ASN A 1 95 ? -2.046 11.560 7.033 1.00 83.69 95 ASN A C 1
ATOM 731 O O . ASN A 1 95 ? -3.161 11.340 6.565 1.00 83.69 95 ASN A O 1
ATOM 735 N N . GLU A 1 96 ? -0.949 11.597 6.276 1.00 85.88 96 GLU A N 1
ATOM 736 C CA . GLU A 1 96 ? -0.964 11.277 4.847 1.00 85.88 96 GLU A CA 1
ATOM 737 C C . GLU A 1 96 ? -1.435 9.838 4.603 1.00 85.88 96 GLU A C 1
ATOM 739 O O . GLU A 1 96 ? -2.383 9.625 3.853 1.00 85.88 96 GLU A O 1
ATOM 744 N N . ILE A 1 97 ? -0.867 8.857 5.312 1.00 84.69 97 ILE A N 1
ATOM 745 C CA . ILE A 1 97 ? -1.270 7.447 5.179 1.00 84.69 97 ILE A CA 1
ATOM 746 C C . ILE A 1 97 ? -2.730 7.237 5.579 1.00 84.69 97 ILE A C 1
ATOM 748 O O . ILE A 1 97 ? -3.464 6.537 4.882 1.00 84.69 97 ILE A O 1
ATOM 752 N N . ILE A 1 98 ? -3.176 7.850 6.677 1.00 85.19 98 ILE A N 1
ATOM 753 C CA . ILE A 1 98 ? -4.580 7.804 7.102 1.00 85.19 98 ILE A CA 1
ATOM 754 C C . ILE A 1 98 ? -5.495 8.355 6.003 1.00 85.19 98 ILE A C 1
ATOM 756 O O . ILE A 1 98 ? -6.529 7.755 5.702 1.00 85.19 98 ILE A O 1
ATOM 760 N N . ASN A 1 99 ? -5.114 9.466 5.370 1.00 86.62 99 ASN A N 1
ATOM 761 C CA . ASN A 1 99 ? -5.880 10.035 4.268 1.00 86.62 99 ASN A CA 1
ATOM 762 C C . ASN A 1 99 ? -5.924 9.093 3.060 1.00 86.62 99 ASN A C 1
ATOM 764 O O . ASN A 1 99 ? -7.007 8.903 2.507 1.00 86.62 99 ASN A O 1
ATOM 768 N N . THR A 1 100 ? -4.809 8.449 2.701 1.00 86.25 100 THR A N 1
ATOM 769 C CA . THR A 1 100 ? -4.786 7.417 1.653 1.00 86.25 100 THR A CA 1
ATOM 770 C C . THR A 1 100 ? -5.757 6.280 1.990 1.00 86.25 100 THR A C 1
ATOM 772 O O . THR A 1 100 ? -6.618 5.939 1.184 1.00 86.25 100 THR A O 1
ATOM 775 N N . ILE A 1 101 ? -5.702 5.734 3.211 1.00 85.88 101 ILE A N 1
ATOM 776 C CA . ILE A 1 101 ? -6.597 4.655 3.671 1.00 85.88 101 ILE A CA 1
ATOM 777 C C . ILE A 1 101 ? -8.067 5.081 3.573 1.00 85.88 101 ILE A C 1
ATOM 779 O O . ILE A 1 101 ? -8.905 4.331 3.068 1.00 85.88 101 ILE A O 1
ATOM 783 N N . ARG A 1 102 ? -8.382 6.302 4.014 1.00 86.44 102 ARG A N 1
ATOM 784 C CA . ARG A 1 102 ? -9.735 6.861 3.961 1.00 86.44 102 ARG A CA 1
ATOM 785 C C . ARG A 1 102 ? -10.244 7.004 2.527 1.00 86.44 102 ARG A C 1
ATOM 787 O O . ARG A 1 102 ? -11.403 6.687 2.265 1.00 86.44 102 ARG A O 1
ATOM 794 N N . GLN A 1 103 ? -9.409 7.484 1.608 1.00 86.06 103 GLN A N 1
ATOM 795 C CA . GLN A 1 103 ? -9.772 7.615 0.194 1.00 86.06 103 GLN A CA 1
ATOM 796 C C . GLN A 1 103 ? -10.022 6.249 -0.450 1.00 86.06 103 GLN A C 1
ATOM 798 O O . GLN A 1 103 ? -10.990 6.087 -1.191 1.00 86.06 103 GLN A O 1
ATOM 803 N N . LEU A 1 104 ? -9.198 5.253 -0.117 1.00 83.94 104 LEU A N 1
ATOM 804 C CA . LEU A 1 104 ? -9.364 3.888 -0.606 1.00 83.94 104 LEU A CA 1
ATOM 805 C C . LEU A 1 104 ? -10.672 3.268 -0.133 1.00 83.94 104 LEU A C 1
ATOM 807 O O . LEU A 1 104 ? -11.426 2.753 -0.956 1.00 83.94 104 LEU A O 1
ATOM 811 N N . TRP A 1 105 ? -10.975 3.384 1.160 1.00 86.12 105 TRP A N 1
ATOM 812 C CA . TRP A 1 105 ? -12.251 2.940 1.714 1.00 86.12 105 TRP A CA 1
ATOM 813 C C . TRP A 1 105 ? -13.443 3.622 1.036 1.00 86.12 105 TRP A C 1
ATOM 815 O O . TRP A 1 105 ? -14.401 2.961 0.652 1.00 86.12 105 TRP A O 1
ATOM 825 N N . ALA A 1 106 ? -13.358 4.933 0.793 1.00 85.25 106 ALA A N 1
ATOM 826 C CA . ALA A 1 106 ? -14.413 5.667 0.097 1.00 85.25 106 ALA A CA 1
ATOM 827 C C . ALA A 1 106 ? -14.594 5.238 -1.375 1.00 85.25 106 ALA A C 1
ATOM 829 O O . ALA A 1 106 ? -15.645 5.501 -1.960 1.00 85.25 106 ALA A O 1
ATOM 830 N N . SER A 1 107 ? -13.586 4.601 -1.979 1.00 83.69 107 SER A N 1
ATOM 831 C CA . SER A 1 107 ? -13.603 4.169 -3.381 1.00 83.69 107 SER A CA 1
ATOM 832 C C . SER A 1 107 ? -14.093 2.731 -3.606 1.00 83.69 107 SER A C 1
ATOM 834 O O . SER A 1 107 ? -14.420 2.385 -4.742 1.00 83.69 107 SER A O 1
ATOM 836 N N . ASP A 1 108 ? -14.170 1.901 -2.558 1.00 84.38 108 ASP A N 1
ATOM 837 C CA . ASP A 1 108 ? -14.621 0.503 -2.635 1.00 84.38 108 ASP A CA 1
ATOM 838 C C . ASP A 1 108 ? -15.528 0.156 -1.445 1.00 84.38 108 ASP A C 1
ATOM 840 O O . ASP A 1 108 ? -15.066 -0.073 -0.328 1.00 84.38 108 ASP A O 1
ATOM 844 N N . SER A 1 109 ? -16.836 0.072 -1.702 1.00 83.94 109 SER A N 1
ATOM 845 C CA . SER A 1 109 ? -17.847 -0.224 -0.680 1.00 83.94 109 SER A CA 1
ATOM 846 C C . SER A 1 109 ? -17.757 -1.633 -0.092 1.00 83.94 109 SER A C 1
ATOM 848 O O . SER A 1 109 ? -18.355 -1.890 0.951 1.00 83.94 109 SER A O 1
ATOM 850 N N . ASP A 1 110 ? -17.041 -2.550 -0.746 1.00 88.31 110 ASP A N 1
ATOM 851 C CA . ASP A 1 110 ? -16.845 -3.911 -0.245 1.00 88.31 110 ASP A CA 1
ATOM 852 C C . ASP A 1 110 ? -15.572 -4.042 0.612 1.00 88.31 110 ASP A C 1
ATOM 854 O O . ASP A 1 110 ? -15.278 -5.129 1.119 1.00 88.31 110 ASP A O 1
ATOM 858 N N . LEU A 1 111 ? -14.778 -2.973 0.738 1.00 88.81 111 LEU A N 1
ATOM 859 C CA . LEU A 1 111 ? -13.516 -2.986 1.466 1.00 88.81 111 LEU A CA 1
ATOM 860 C C . LEU A 1 111 ? -13.751 -2.797 2.967 1.00 88.81 111 LEU A C 1
ATOM 862 O O . LEU A 1 111 ? -14.145 -1.731 3.434 1.00 88.81 111 LEU A O 1
ATOM 866 N N . THR A 1 112 ? -13.433 -3.821 3.753 1.00 91.06 112 THR A N 1
ATOM 867 C CA . THR A 1 112 ? -13.401 -3.719 5.216 1.00 91.06 112 THR A CA 1
ATOM 868 C C . THR A 1 112 ? -11.998 -3.356 5.685 1.00 91.06 112 THR A C 1
ATOM 870 O O . THR A 1 112 ? -11.026 -4.004 5.298 1.00 91.06 112 THR A O 1
ATOM 873 N N . ILE A 1 113 ? -11.877 -2.356 6.558 1.00 90.00 113 ILE A N 1
ATOM 874 C CA . ILE A 1 113 ? -10.593 -1.939 7.128 1.00 90.00 113 ILE A CA 1
ATOM 875 C C . ILE A 1 113 ? -10.627 -2.093 8.645 1.00 90.00 113 ILE A C 1
ATOM 877 O O . ILE A 1 113 ? -11.538 -1.610 9.312 1.00 90.00 113 ILE A O 1
ATOM 881 N N . ILE A 1 114 ? -9.623 -2.776 9.186 1.00 89.75 114 ILE A N 1
ATOM 882 C CA . ILE A 1 114 ? -9.421 -2.990 10.616 1.00 89.75 114 ILE A CA 1
ATOM 883 C C . ILE A 1 114 ? -8.120 -2.298 11.002 1.00 89.75 114 ILE A C 1
ATOM 885 O O . ILE A 1 114 ? -7.067 -2.603 10.444 1.00 89.75 114 ILE A O 1
ATOM 889 N N . ILE A 1 115 ? -8.198 -1.366 11.950 1.00 87.38 115 ILE A N 1
ATOM 890 C CA . ILE A 1 115 ? -7.062 -0.570 12.420 1.00 87.38 115 ILE A CA 1
ATOM 891 C C . ILE A 1 115 ? -6.844 -0.857 13.901 1.00 87.38 115 ILE A C 1
ATOM 893 O O . ILE A 1 115 ? -7.761 -0.712 14.709 1.00 87.38 115 ILE A O 1
ATOM 897 N N . ILE A 1 116 ? -5.622 -1.247 14.243 1.00 86.62 116 ILE A N 1
ATOM 898 C CA . ILE A 1 116 ? -5.126 -1.403 15.606 1.00 86.62 116 ILE A CA 1
ATOM 899 C C . ILE A 1 116 ? -4.166 -0.235 15.837 1.00 86.62 116 ILE A C 1
ATOM 901 O O . ILE A 1 116 ? -3.155 -0.104 15.144 1.00 86.62 116 ILE A O 1
ATOM 905 N N . ALA A 1 117 ? -4.519 0.658 16.759 1.00 82.62 117 ALA A N 1
ATOM 906 C CA . ALA A 1 117 ? -3.751 1.865 17.029 1.00 82.62 117 ALA A CA 1
ATOM 907 C C . ALA A 1 117 ? -3.828 2.262 18.506 1.00 82.62 117 ALA A C 1
ATOM 909 O O . ALA A 1 117 ? -4.871 2.136 19.144 1.00 82.62 117 ALA A O 1
ATOM 910 N N . HIS A 1 118 ? -2.729 2.824 19.013 1.00 80.62 118 HIS A N 1
ATOM 911 C CA . HIS A 1 118 ? -2.653 3.432 20.346 1.00 80.62 118 HIS A CA 1
ATOM 912 C C . HIS A 1 118 ? -2.963 4.938 20.352 1.00 80.62 118 HIS A C 1
ATOM 914 O O . HIS A 1 118 ? -3.157 5.523 21.415 1.00 80.62 118 HIS A O 1
ATOM 920 N N . ARG A 1 119 ? -2.996 5.584 19.177 1.00 75.31 119 ARG A N 1
ATOM 921 C CA . ARG A 1 119 ? -3.281 7.019 19.027 1.00 75.31 119 ARG A CA 1
ATOM 922 C C . ARG A 1 119 ? -4.705 7.235 18.538 1.00 75.31 119 ARG A C 1
ATOM 924 O O . ARG A 1 119 ? -5.095 6.696 17.507 1.00 75.31 119 ARG A O 1
ATOM 931 N N . GLU A 1 120 ? -5.448 8.098 19.226 1.00 77.75 120 GLU A N 1
ATOM 932 C CA . GLU A 1 120 ? -6.832 8.427 18.860 1.00 77.75 120 GLU A CA 1
ATOM 933 C C . GLU A 1 120 ? -6.952 9.108 17.489 1.00 77.75 120 GLU A C 1
ATOM 935 O O . GLU A 1 120 ? -7.966 8.939 16.816 1.00 77.75 120 GLU A O 1
ATOM 940 N N . SER A 1 121 ? -5.914 9.821 17.030 1.00 74.19 121 SER A N 1
ATOM 941 C CA . SER A 1 121 ? -5.883 10.464 15.705 1.00 74.19 121 SER A CA 1
ATOM 942 C C . SER A 1 121 ? -6.169 9.475 14.570 1.00 74.19 121 SER A C 1
ATOM 944 O O . SER A 1 121 ? -6.941 9.788 13.662 1.00 74.19 121 SER A O 1
ATOM 946 N N . ALA A 1 122 ? -5.625 8.259 14.670 1.00 72.81 122 ALA A N 1
ATOM 947 C CA . ALA A 1 122 ? -5.821 7.180 13.706 1.00 72.81 122 ALA A CA 1
ATOM 948 C C . ALA A 1 122 ? -7.226 6.557 13.744 1.00 72.81 122 ALA A C 1
ATOM 950 O O . ALA A 1 122 ? -7.608 5.869 12.802 1.00 72.81 122 ALA A O 1
ATOM 951 N N . LEU A 1 123 ? -8.006 6.806 14.802 1.00 81.50 123 LEU A N 1
ATOM 952 C CA . LEU A 1 123 ? -9.347 6.241 14.995 1.00 81.50 123 LEU A CA 1
ATOM 953 C C . LEU A 1 123 ? -10.469 7.168 14.508 1.00 81.50 123 LEU A C 1
ATOM 955 O O . LEU A 1 123 ? -11.623 6.754 14.439 1.00 81.50 123 LEU A O 1
ATOM 959 N N . THR A 1 124 ? -10.152 8.423 14.179 1.00 80.25 124 THR A N 1
ATOM 960 C CA . THR A 1 124 ? -11.140 9.492 13.932 1.00 80.25 124 THR A CA 1
ATOM 961 C C . THR A 1 124 ? -12.108 9.234 12.776 1.00 80.25 124 THR A C 1
ATOM 963 O O . THR A 1 124 ? -13.177 9.840 12.739 1.00 80.25 124 THR A O 1
ATOM 966 N N . PHE A 1 125 ? -11.764 8.349 11.840 1.00 79.12 125 PHE A N 1
ATOM 967 C CA . PHE A 1 125 ? -12.587 8.017 10.673 1.00 79.12 125 PHE A CA 1
ATOM 968 C C . PHE A 1 125 ? -13.172 6.597 10.721 1.00 79.12 125 PHE A C 1
ATOM 970 O O . PHE A 1 125 ? -13.799 6.173 9.755 1.00 79.12 125 PHE A O 1
ATOM 977 N N . CYS A 1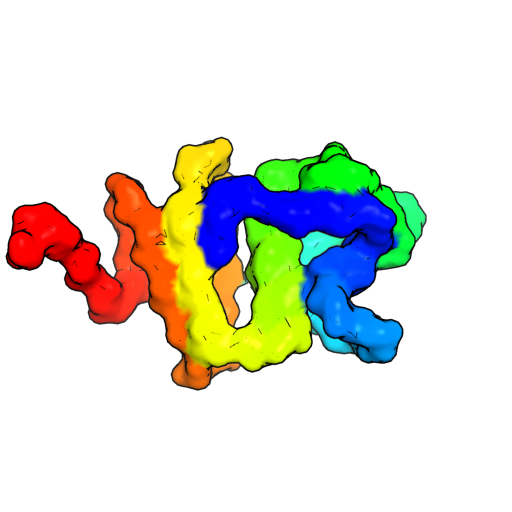 126 ? -12.976 5.861 11.819 1.00 87.31 126 CYS A N 1
ATOM 978 C CA . CYS A 1 126 ? -13.528 4.521 11.979 1.00 87.31 126 CYS A CA 1
ATOM 979 C C . CYS A 1 126 ? -15.039 4.579 12.247 1.00 87.31 126 CYS A C 1
ATOM 981 O O . CYS A 1 126 ? -15.481 5.265 13.167 1.00 87.31 126 CYS A O 1
ATOM 983 N N . ASP A 1 127 ? -15.826 3.772 11.530 1.00 89.56 127 ASP A N 1
ATOM 984 C CA . ASP A 1 127 ? -17.270 3.640 11.786 1.00 89.56 127 ASP A CA 1
ATOM 985 C C . ASP A 1 127 ? -17.570 3.016 13.160 1.00 89.56 127 ASP A C 1
ATOM 987 O O . ASP A 1 127 ? -18.619 3.250 13.763 1.00 89.56 127 ASP A O 1
ATOM 991 N N . ARG A 1 128 ? -16.657 2.168 13.653 1.00 91.06 128 ARG A N 1
ATOM 992 C CA . ARG A 1 128 ? -16.768 1.467 14.937 1.00 91.06 128 ARG A CA 1
ATOM 993 C C . ARG A 1 128 ? -15.413 1.428 15.630 1.00 91.06 128 ARG A C 1
ATOM 995 O O . ARG A 1 128 ? -14.410 1.088 15.012 1.00 91.06 128 ARG A O 1
ATOM 1002 N N . ILE A 1 129 ? -15.411 1.711 16.930 1.00 90.88 129 ILE A N 1
ATOM 1003 C CA . ILE A 1 129 ? -14.223 1.648 17.788 1.00 90.88 129 ILE A CA 1
ATOM 1004 C C . ILE A 1 129 ? -14.483 0.613 18.882 1.00 90.88 129 ILE A C 1
ATOM 1006 O O . ILE A 1 129 ? -15.499 0.678 19.577 1.00 90.88 129 ILE A O 1
ATOM 1010 N N . ILE A 1 130 ? -13.570 -0.348 19.025 1.00 89.94 130 ILE A N 1
ATOM 1011 C CA . ILE A 1 130 ? -13.611 -1.381 20.065 1.00 89.94 130 ILE A CA 1
ATOM 1012 C C . ILE A 1 130 ? -12.447 -1.118 21.015 1.00 89.94 130 ILE A C 1
ATOM 1014 O O . ILE A 1 130 ? -11.296 -1.103 20.590 1.00 89.94 130 ILE A O 1
ATOM 1018 N N . ASN A 1 131 ? -12.749 -0.899 22.296 1.00 88.75 131 ASN A N 1
ATOM 1019 C CA . ASN A 1 131 ? -11.734 -0.741 23.332 1.00 88.75 131 ASN A CA 1
ATOM 1020 C C . ASN A 1 131 ? -11.537 -2.080 24.059 1.00 88.75 131 ASN A C 1
ATOM 1022 O O . ASN A 1 131 ? -12.491 -2.622 24.619 1.00 88.75 131 ASN A O 1
ATOM 1026 N N . MET A 1 132 ? -10.306 -2.593 24.034 1.00 84.75 132 MET A N 1
ATOM 1027 C CA . MET A 1 132 ? -9.947 -3.895 24.601 1.00 84.75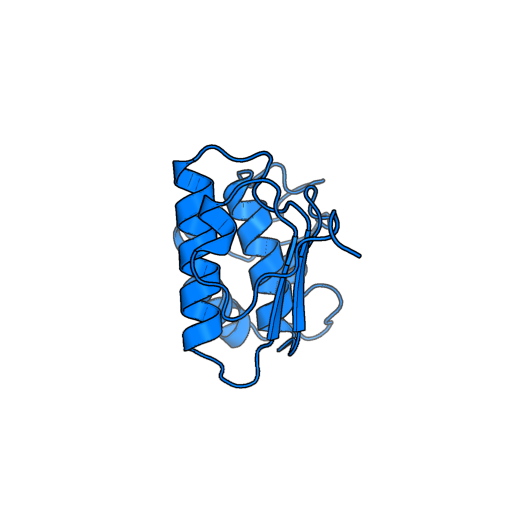 132 MET A CA 1
ATOM 1028 C C . MET A 1 132 ? -9.873 -3.900 26.137 1.00 84.75 132 MET A C 1
ATOM 1030 O O . MET A 1 132 ? -10.048 -4.958 26.728 1.00 84.75 132 MET A O 1
ATOM 1034 N N . ASP A 1 133 ? -9.704 -2.746 26.797 1.00 77.06 133 ASP A N 1
ATOM 1035 C CA . ASP A 1 133 ? -9.614 -2.641 28.268 1.00 77.06 133 ASP A CA 1
ATOM 1036 C C . ASP A 1 133 ? -10.963 -2.862 28.978 1.00 77.06 133 ASP A C 1
ATOM 1038 O O . ASP A 1 133 ? -11.049 -2.839 30.207 1.00 77.06 133 ASP A O 1
ATOM 1042 N N . LYS A 1 134 ? -12.047 -3.011 28.210 1.00 55.28 134 LYS A N 1
ATOM 1043 C CA . LYS A 1 134 ? -13.422 -3.147 28.712 1.00 55.28 134 LYS A CA 1
ATOM 1044 C C . LYS A 1 134 ? -14.086 -4.468 28.305 1.00 55.28 134 LYS A C 1
ATOM 1046 O O . LYS A 1 134 ? -15.316 -4.539 28.320 1.00 55.28 134 LYS A O 1
ATOM 1051 N N . LEU A 1 135 ? -13.291 -5.469 27.920 1.00 51.44 135 LEU A N 1
ATOM 1052 C CA . LEU A 1 135 ? -13.743 -6.834 27.621 1.00 51.44 135 LEU A CA 1
ATOM 1053 C C . LEU A 1 135 ? -13.612 -7.763 28.830 1.00 51.44 135 LEU A C 1
ATOM 1055 O O . LEU A 1 135 ? -12.628 -7.624 29.587 1.00 51.44 135 LEU A O 1
#

Solvent-accessible surface area (backbone atoms only — not comparable to full-atom values): 7923 Å² total; per-residue (Å²): 76,55,69,72,65,90,42,58,78,36,25,44,49,54,48,31,41,61,96,53,91,80,75,57,62,69,58,47,55,54,32,33,59,68,40,73,37,50,70,62,31,72,71,34,96,54,33,52,68,27,66,33,39,63,69,30,72,76,46,53,76,63,53,46,50,31,43,56,52,25,27,39,60,64,68,64,53,50,66,47,52,34,43,43,53,48,74,92,47,58,75,68,56,34,53,52,52,51,50,43,53,51,53,52,45,76,73,34,92,73,48,44,77,46,77,46,70,93,52,69,80,82,50,74,81,54,96,72,87,83,69,76,93,78,113

Secondary structure (DSSP, 8-state):
--SSPP--SSBHHHHHTTT-SS--HHHHHHHHHHTT-HHHHHHSTTGGGSB--GGGTTS-HHHHHHHHHHHHHHTT-SEEEEESTTTTS-HHHHHHHHHHHHHHHHH-TT-EEEEE-SSGGGGTT-S----GGG-

Nearest PDB structures (foldseek):
  6pan-assembly1_A  TM=8.463E-01  e=3.007E-09  Novosphingobium aromaticivorans DSM 12444
  6pao-assembly1_B  TM=8.376E-01  e=3.007E-09  Novosphingobium aromaticivorans DSM 12444
  6baa-assembly1_E  TM=8.341E-01  e=7.841E-09  Cricetus cricetus
  6a6m-assembly1_A  TM=8.444E-01  e=2.598E-08  Cyanidioschyzon merolae strain 10D
  7dqv-assembly1_A  TM=8.399E-01  e=5.660E-08  Cyanidioschyzon merolae strain 10D

Sequence (135 aa):
MSQDIFVMDASLAENIALGIDNIDYERIAQVVEQCELKDAVDSLPDGVYTKIGQDGSRLSGGERQRLGIARALYKKAKVLFFDEATSALDLRTENEIINTIRQLWASDSDLTIIIIAHRESALTFCDRIINMDKL

Mean predicted aligned error: 5.14 Å

Foldseek 3Di:
DDLQFFADQFFLQCLLQPPDPDGDVVLVVVLCVLLVVQVLQVPAPNRRRHGCGGSSVSDDLLNSLSSVVSNCVSVVPLEEEAAQNCVPDDPVSSVVNLVSVVVVCVVDVSHHYHYDHPDCVSVPPPPDDDDPVVD

Radius of gyration: 14.96 Å; Cα contacts (8 Å, |Δi|>4): 163; chains: 1; bounding box: 3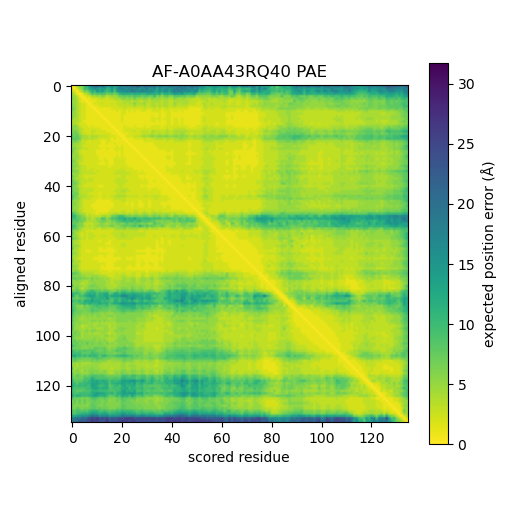5×29×45 Å